Protein AF-A0A7J6UCJ8-F1 (afdb_monomer_lite)

Structure (mmCIF, N/CA/C/O backbone):
data_AF-A0A7J6UCJ8-F1
#
_entry.id   AF-A0A7J6UCJ8-F1
#
loop_
_atom_site.group_PDB
_atom_site.id
_atom_site.type_symbol
_atom_site.label_atom_id
_atom_site.label_alt_id
_atom_site.label_comp_id
_atom_site.label_asym_id
_atom_site.label_entity_id
_atom_site.label_seq_id
_atom_site.pdbx_PDB_ins_code
_atom_site.Cartn_x
_atom_site.Cartn_y
_atom_site.Cartn_z
_atom_site.occupancy
_atom_site.B_iso_or_equiv
_atom_site.auth_seq_id
_atom_site.auth_comp_id
_atom_site.auth_asym_id
_atom_site.auth_atom_id
_atom_site.pdbx_PDB_model_num
ATOM 1 N N . MET A 1 1 ? -47.491 12.573 16.870 1.00 42.56 1 MET A N 1
ATOM 2 C CA . MET A 1 1 ? -46.369 13.394 17.367 1.00 42.56 1 MET A CA 1
ATOM 3 C C . MET A 1 1 ? -45.138 12.939 16.601 1.00 42.56 1 MET A C 1
ATOM 5 O O . MET A 1 1 ? -44.656 11.846 16.857 1.00 42.56 1 MET A O 1
ATOM 9 N N . SER A 1 2 ? -44.768 13.666 15.548 1.00 49.22 2 SER A N 1
ATOM 10 C CA . SER A 1 2 ? -43.690 13.283 14.626 1.00 49.22 2 SER A CA 1
ATOM 11 C C . SER A 1 2 ? -42.365 13.835 15.149 1.00 49.22 2 SER A C 1
ATOM 13 O O . SER A 1 2 ? -42.291 15.020 15.461 1.00 49.22 2 SER A O 1
ATOM 15 N N . ASP A 1 3 ? -41.357 12.975 15.279 1.00 57.66 3 ASP A N 1
ATOM 16 C CA . ASP A 1 3 ? -40.002 13.329 15.717 1.00 57.66 3 ASP A CA 1
ATOM 17 C C . ASP A 1 3 ? -39.388 14.408 14.787 1.00 57.66 3 ASP A C 1
ATOM 19 O O . ASP A 1 3 ? -39.291 14.171 13.575 1.00 57.66 3 ASP A O 1
ATOM 23 N N . PRO A 1 4 ? -38.976 15.588 15.301 1.00 55.28 4 PRO A N 1
ATOM 24 C CA . PRO A 1 4 ? -38.412 16.670 14.489 1.00 55.28 4 PRO A CA 1
ATOM 25 C C . PRO A 1 4 ? -37.051 16.333 13.851 1.00 55.28 4 PRO A C 1
ATOM 27 O O . PRO A 1 4 ? -36.572 17.095 13.012 1.00 55.28 4 PRO A O 1
ATOM 30 N N . GLY A 1 5 ? -36.412 15.218 14.229 1.00 55.25 5 GLY A N 1
ATOM 31 C CA . GLY A 1 5 ? -35.079 14.830 13.756 1.00 55.25 5 GLY A CA 1
ATOM 32 C C . GLY A 1 5 ? -35.035 14.083 12.418 1.00 55.25 5 GLY A C 1
ATOM 33 O O . GLY A 1 5 ? -33.953 13.893 11.860 1.00 55.25 5 GLY A O 1
ATOM 34 N N . SER A 1 6 ? -36.177 13.664 11.862 1.00 56.25 6 SER A N 1
ATOM 35 C CA . SER A 1 6 ? -36.218 12.829 10.651 1.00 56.25 6 SER A CA 1
ATOM 36 C C . SER A 1 6 ? -36.034 13.645 9.364 1.00 56.25 6 SER A C 1
ATOM 38 O O . SER A 1 6 ? -36.904 13.724 8.493 1.00 56.25 6 SER A O 1
ATOM 40 N N . ARG A 1 7 ? -34.863 14.267 9.195 1.00 63.03 7 ARG A N 1
ATOM 41 C CA . ARG A 1 7 ? -34.428 14.684 7.861 1.00 63.03 7 ARG A CA 1
ATOM 42 C C . ARG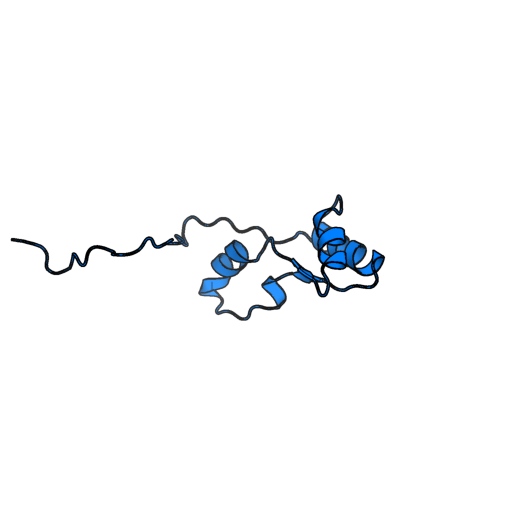 A 1 7 ? -34.113 13.404 7.092 1.00 63.03 7 ARG A C 1
ATOM 44 O O . ARG A 1 7 ? -33.037 12.836 7.250 1.00 63.03 7 ARG A O 1
ATOM 51 N N . GLN A 1 8 ? -35.063 12.927 6.288 1.00 66.56 8 GLN A N 1
ATOM 52 C CA . GLN A 1 8 ? -34.842 11.767 5.424 1.00 66.56 8 GLN A CA 1
ATOM 53 C C . GLN A 1 8 ? -33.550 11.965 4.625 1.00 66.56 8 GLN A C 1
ATOM 55 O O . GLN A 1 8 ? -33.360 12.991 3.961 1.00 66.56 8 GLN A O 1
ATOM 60 N N . MET A 1 9 ? -32.641 10.997 4.731 1.00 64.75 9 MET A N 1
ATOM 61 C CA . MET A 1 9 ? -31.342 11.039 4.076 1.00 64.75 9 MET A CA 1
ATOM 62 C C . MET A 1 9 ? -31.559 10.988 2.557 1.00 64.75 9 MET A C 1
ATOM 64 O O . MET A 1 9 ? -31.856 9.943 1.989 1.00 64.75 9 MET A O 1
ATOM 68 N N . ARG A 1 10 ? -31.468 12.147 1.893 1.00 80.19 10 ARG A N 1
ATOM 69 C CA . ARG A 1 10 ? -31.859 12.315 0.478 1.00 80.19 10 ARG A CA 1
ATOM 70 C C . ARG A 1 10 ? -30.898 11.672 -0.531 1.00 80.19 10 ARG A C 1
ATOM 72 O O . ARG A 1 10 ? -31.216 11.615 -1.713 1.00 80.19 10 ARG A O 1
ATOM 79 N N . ARG A 1 11 ? -29.712 11.235 -0.092 1.00 84.88 11 ARG A N 1
ATOM 80 C CA . ARG A 1 11 ? -28.680 10.586 -0.917 1.00 84.88 11 ARG A CA 1
ATOM 81 C C . ARG A 1 11 ? -28.102 9.387 -0.176 1.00 84.88 11 ARG A C 1
ATOM 83 O O . ARG A 1 11 ? -27.961 9.435 1.045 1.00 84.88 11 ARG A O 1
ATOM 90 N N . ARG A 1 12 ? -27.745 8.337 -0.920 1.00 88.00 12 ARG A N 1
ATOM 91 C CA . ARG A 1 12 ? -27.064 7.158 -0.374 1.00 88.00 12 ARG A CA 1
ATOM 92 C C . ARG A 1 12 ? -25.714 7.574 0.211 1.00 88.00 12 ARG A C 1
ATOM 94 O O . ARG A 1 12 ? -24.930 8.230 -0.467 1.00 88.00 12 ARG A O 1
ATOM 101 N N . GLN A 1 13 ? -25.466 7.175 1.452 1.00 88.00 13 GLN A N 1
ATOM 102 C CA . GLN A 1 13 ? -24.195 7.362 2.147 1.00 88.00 13 GLN A CA 1
ATOM 103 C C . GLN A 1 13 ? -23.647 5.995 2.553 1.00 88.00 13 GLN A C 1
ATOM 105 O O . GLN A 1 13 ? -24.424 5.083 2.842 1.00 88.00 13 GLN A O 1
ATOM 110 N N . ASN A 1 14 ? -22.321 5.867 2.578 1.00 89.50 14 ASN A N 1
ATOM 111 C CA . ASN A 1 14 ? -21.638 4.697 3.115 1.00 89.50 14 ASN A CA 1
ATOM 112 C C . ASN A 1 14 ? -21.002 5.090 4.448 1.00 89.50 14 ASN A C 1
ATOM 114 O O . ASN A 1 14 ? -20.175 5.997 4.496 1.00 89.50 14 ASN A O 1
ATOM 118 N N . PHE A 1 15 ? -21.400 4.405 5.517 1.00 90.38 15 PHE A N 1
ATOM 119 C CA . PHE A 1 15 ? -20.832 4.584 6.849 1.00 90.38 15 PHE A CA 1
ATOM 120 C C . PHE A 1 15 ? -19.881 3.429 7.152 1.00 90.38 15 PHE A C 1
ATOM 122 O O . PHE A 1 15 ? -20.231 2.270 6.929 1.00 90.38 15 PHE A O 1
ATOM 129 N N . VAL A 1 16 ? -18.698 3.744 7.682 1.00 87.75 16 VAL A N 1
ATOM 130 C CA . VAL A 1 16 ? -17.692 2.753 8.080 1.00 87.75 16 VAL A CA 1
ATOM 131 C C . VAL A 1 16 ? -17.731 2.593 9.605 1.00 87.75 16 VAL A C 1
ATOM 133 O O . VAL A 1 16 ? -17.318 3.502 10.325 1.00 87.75 16 VAL A O 1
ATOM 136 N N . PRO A 1 17 ? -18.248 1.472 10.138 1.00 90.81 17 PRO A N 1
ATOM 137 C CA . PRO A 1 17 ? -18.277 1.235 11.577 1.00 90.81 17 PRO A CA 1
ATOM 138 C C . PRO A 1 17 ? -16.887 0.854 12.104 1.00 90.81 17 PRO A C 1
ATOM 140 O O . PRO A 1 17 ? -16.411 -0.257 11.874 1.00 90.81 17 PRO A O 1
ATOM 143 N N . LEU A 1 18 ? -16.269 1.747 12.881 1.00 88.75 18 LEU A N 1
ATOM 144 C CA . LEU A 1 18 ? -14.907 1.575 13.416 1.00 88.75 18 LEU A CA 1
ATOM 145 C C . LEU A 1 18 ? -14.713 0.298 14.246 1.00 88.75 18 LEU A C 1
ATOM 147 O O . LEU A 1 18 ? -13.632 -0.279 14.256 1.00 88.75 18 LEU A O 1
ATOM 151 N N . SER A 1 19 ? -15.760 -0.173 14.925 1.00 91.19 19 SER A N 1
ATOM 152 C CA . SER A 1 19 ? -15.709 -1.391 15.741 1.00 91.19 19 SER A CA 1
ATOM 153 C C . SER A 1 19 ? -15.709 -2.689 14.930 1.00 91.19 19 SER A C 1
ATOM 155 O O . SER A 1 19 ? -15.505 -3.755 15.507 1.00 91.19 19 SER A O 1
ATOM 157 N N . LYS A 1 20 ? -15.966 -2.626 13.616 1.00 91.44 20 LYS A N 1
ATOM 158 C CA . LYS A 1 20 ? -16.138 -3.811 12.758 1.00 91.44 20 LYS A CA 1
ATOM 159 C C . LYS A 1 20 ? -15.164 -3.884 11.584 1.00 91.44 20 LYS A C 1
ATOM 161 O O . LYS A 1 20 ? -15.211 -4.861 10.842 1.00 91.44 20 LYS A O 1
ATOM 166 N N . ILE A 1 21 ? -14.313 -2.879 11.384 1.00 92.69 21 ILE A N 1
ATOM 167 C CA . ILE A 1 21 ? -13.324 -2.920 10.304 1.00 92.69 21 ILE A CA 1
ATOM 168 C C . ILE A 1 21 ? -12.186 -3.882 10.649 1.00 92.69 21 ILE A C 1
ATOM 170 O O . ILE A 1 21 ? -11.677 -3.895 11.768 1.00 92.69 21 ILE A O 1
ATOM 174 N N . GLN A 1 22 ? -11.795 -4.684 9.663 1.00 93.00 22 GLN A N 1
ATOM 175 C CA . GLN A 1 22 ? -10.571 -5.475 9.688 1.00 93.00 22 GLN A CA 1
ATOM 176 C C . GLN A 1 22 ? -9.579 -4.814 8.747 1.00 93.00 22 GLN A C 1
ATOM 178 O O . GLN A 1 22 ? -9.926 -4.514 7.604 1.00 93.00 22 GLN A O 1
ATOM 183 N N . THR A 1 23 ? -8.367 -4.579 9.227 1.00 92.44 23 THR A N 1
ATOM 184 C CA . THR A 1 23 ? -7.329 -3.935 8.433 1.00 92.44 23 THR A CA 1
ATOM 185 C C . THR A 1 23 ? -6.467 -4.982 7.749 1.00 92.44 23 THR A C 1
ATOM 187 O O . THR A 1 23 ? -6.291 -6.100 8.238 1.00 92.44 23 THR A O 1
ATOM 190 N N . ARG A 1 24 ? -5.978 -4.637 6.561 1.00 90.12 24 ARG A N 1
ATOM 191 C CA . ARG A 1 24 ? -4.979 -5.415 5.837 1.00 90.12 24 ARG A CA 1
ATOM 192 C C . ARG A 1 24 ? -3.924 -4.433 5.389 1.00 90.12 24 ARG A C 1
ATOM 194 O O . ARG A 1 24 ? -4.256 -3.466 4.716 1.00 90.12 24 ARG A O 1
ATOM 201 N N . VAL A 1 25 ? -2.694 -4.689 5.794 1.00 94.94 25 VAL A N 1
ATOM 202 C CA . VAL A 1 25 ? -1.518 -3.928 5.384 1.00 94.94 25 VAL A CA 1
ATOM 203 C C . VAL A 1 25 ? -0.592 -4.866 4.617 1.00 94.94 25 VAL A C 1
ATOM 205 O O . VAL A 1 25 ? -0.630 -6.077 4.878 1.00 94.94 25 VAL A O 1
ATOM 208 N N . PRO A 1 26 ? 0.222 -4.367 3.675 1.00 94.69 26 PRO A N 1
ATOM 209 C CA . PRO A 1 26 ? 1.079 -5.232 2.886 1.00 94.69 26 PRO A CA 1
ATOM 210 C C . PRO A 1 26 ? 2.138 -5.858 3.793 1.00 94.69 26 PRO A C 1
ATOM 212 O O . PRO A 1 26 ? 2.752 -5.187 4.624 1.00 94.69 26 PRO A O 1
ATOM 215 N N . THR A 1 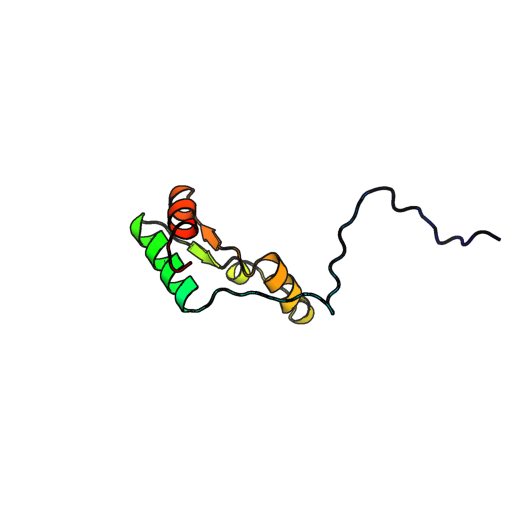27 ? 2.357 -7.158 3.643 1.00 96.06 27 THR A N 1
ATOM 216 C CA . THR A 1 27 ? 3.432 -7.853 4.359 1.00 96.06 27 THR A CA 1
ATOM 217 C C . THR A 1 27 ? 4.807 -7.397 3.854 1.00 96.06 27 THR A C 1
ATOM 219 O O . THR A 1 27 ? 4.917 -6.935 2.716 1.00 96.06 27 THR A O 1
ATOM 222 N N . PRO A 1 28 ? 5.895 -7.589 4.624 1.00 95.75 28 PRO A N 1
ATOM 223 C CA . PRO A 1 28 ? 7.248 -7.293 4.144 1.00 95.75 28 PRO A CA 1
ATOM 224 C C . PRO A 1 28 ? 7.592 -7.984 2.816 1.00 95.75 28 PRO A C 1
ATOM 226 O O . PRO A 1 28 ? 8.281 -7.404 1.979 1.00 95.75 28 PRO A O 1
ATOM 229 N N . GLN A 1 29 ? 7.069 -9.195 2.595 1.00 96.12 29 GLN A N 1
ATOM 230 C CA . GLN A 1 29 ? 7.234 -9.922 1.338 1.00 96.12 29 GLN A CA 1
ATOM 231 C C . GLN A 1 29 ? 6.518 -9.224 0.174 1.00 96.12 29 GLN A C 1
ATOM 233 O O . GLN A 1 29 ? 7.114 -9.067 -0.888 1.00 96.12 29 GLN A O 1
ATOM 238 N N . GLN A 1 30 ? 5.285 -8.755 0.380 1.00 96.38 30 GLN A N 1
ATOM 239 C CA . GLN A 1 30 ? 4.541 -7.997 -0.632 1.00 96.38 30 GLN A CA 1
ATOM 240 C C . GLN A 1 30 ? 5.191 -6.643 -0.923 1.00 96.38 30 GLN A C 1
ATOM 242 O O . GLN A 1 30 ? 5.269 -6.241 -2.078 1.00 96.38 30 GLN A O 1
ATOM 247 N N . LEU A 1 31 ? 5.722 -5.960 0.097 1.00 97.00 31 LEU A N 1
ATOM 248 C CA . LEU A 1 31 ? 6.472 -4.713 -0.084 1.00 97.00 31 LEU A CA 1
ATOM 249 C C . LEU A 1 31 ? 7.728 -4.930 -0.936 1.00 97.00 31 LEU A C 1
ATOM 251 O O . LEU A 1 31 ? 7.988 -4.161 -1.860 1.00 97.00 31 LEU A O 1
ATOM 255 N N . ALA A 1 32 ? 8.492 -5.986 -0.648 1.00 96.69 32 ALA A N 1
ATOM 256 C CA . ALA A 1 32 ? 9.671 -6.345 -1.429 1.00 96.69 32 ALA A CA 1
ATOM 257 C C . ALA A 1 32 ? 9.302 -6.752 -2.865 1.00 96.69 32 ALA A C 1
ATOM 259 O O . ALA A 1 32 ? 9.943 -6.298 -3.812 1.00 96.69 32 ALA A O 1
ATOM 260 N N . GLY A 1 33 ? 8.244 -7.552 -3.031 1.00 97.56 33 GLY A N 1
ATOM 261 C CA . GLY A 1 33 ? 7.728 -7.961 -4.337 1.00 97.56 33 GLY A CA 1
ATOM 262 C C . GLY A 1 33 ? 7.274 -6.774 -5.184 1.00 97.56 33 GLY A C 1
ATOM 263 O O . GLY A 1 33 ? 7.635 -6.691 -6.353 1.00 97.56 33 GLY A O 1
ATOM 264 N N . ALA A 1 34 ? 6.561 -5.815 -4.587 1.00 97.56 34 ALA A N 1
ATOM 265 C CA . ALA A 1 34 ? 6.083 -4.623 -5.281 1.00 97.56 34 ALA A CA 1
ATOM 266 C C . ALA A 1 34 ? 7.252 -3.751 -5.752 1.00 97.56 34 ALA A C 1
ATOM 268 O O . ALA A 1 34 ? 7.321 -3.398 -6.926 1.00 97.56 34 ALA A O 1
ATOM 269 N N . ARG A 1 35 ? 8.230 -3.492 -4.873 1.00 97.06 35 ARG A N 1
ATOM 270 C CA . ARG A 1 35 ? 9.443 -2.737 -5.231 1.00 97.06 35 ARG A CA 1
ATOM 271 C C . ARG A 1 35 ? 10.251 -3.436 -6.324 1.00 97.06 35 ARG A C 1
ATOM 273 O O . ARG A 1 35 ? 10.706 -2.785 -7.257 1.00 97.06 35 ARG A O 1
ATOM 280 N N . SER A 1 36 ? 10.387 -4.761 -6.249 1.00 97.69 36 SER A N 1
ATOM 281 C CA . SER A 1 36 ? 11.068 -5.543 -7.287 1.00 97.69 36 SER A CA 1
ATOM 282 C C . SER A 1 36 ? 10.329 -5.498 -8.627 1.00 97.69 36 SER A C 1
ATOM 284 O O . SER A 1 36 ? 10.971 -5.415 -9.673 1.00 97.69 36 SER A O 1
ATOM 286 N N . ALA A 1 37 ? 8.996 -5.560 -8.614 1.00 97.75 37 ALA A N 1
ATOM 287 C CA . ALA A 1 37 ? 8.181 -5.482 -9.820 1.00 97.75 37 ALA A CA 1
ATOM 288 C C . ALA A 1 37 ? 8.267 -4.094 -10.469 1.00 97.75 37 ALA A C 1
ATOM 290 O O . ALA A 1 37 ? 8.437 -4.001 -11.682 1.00 97.75 37 ALA A O 1
ATOM 291 N N . ALA A 1 38 ? 8.223 -3.030 -9.667 1.00 97.81 38 ALA A N 1
ATOM 292 C CA . ALA A 1 38 ? 8.394 -1.662 -10.143 1.00 97.81 38 ALA A CA 1
ATOM 293 C C . ALA A 1 38 ? 9.778 -1.451 -10.783 1.00 97.81 38 ALA A C 1
ATOM 295 O O . ALA A 1 38 ? 9.871 -1.011 -11.930 1.00 97.81 38 ALA A O 1
ATOM 296 N N . ALA A 1 39 ? 10.842 -1.904 -10.112 1.00 97.06 39 ALA A N 1
ATOM 297 C CA . ALA A 1 39 ? 12.207 -1.808 -10.627 1.00 97.06 39 ALA A CA 1
ATOM 298 C C . ALA A 1 39 ? 12.414 -2.563 -11.955 1.00 97.06 39 ALA A C 1
ATOM 300 O O . ALA A 1 39 ? 13.236 -2.153 -12.770 1.00 97.06 39 ALA A O 1
ATOM 301 N N . SER A 1 40 ? 11.657 -3.641 -12.209 1.00 97.12 40 SER A N 1
ATOM 302 C CA . SER A 1 40 ? 11.749 -4.407 -13.465 1.00 97.12 40 SER A CA 1
ATOM 303 C C . SER A 1 40 ? 11.332 -3.622 -14.714 1.00 97.12 40 SER A C 1
ATOM 305 O O . SER A 1 40 ? 11.695 -4.007 -15.825 1.00 97.12 40 SER A O 1
ATOM 307 N N . VAL A 1 41 ? 10.590 -2.528 -14.529 1.00 97.19 41 VAL A N 1
ATOM 308 C CA . VAL A 1 41 ? 10.147 -1.613 -15.589 1.00 97.19 41 VAL A CA 1
ATOM 309 C C . VAL A 1 41 ? 10.708 -0.201 -15.397 1.00 97.19 41 VAL A C 1
ATOM 311 O O . VAL A 1 41 ? 10.154 0.749 -15.939 1.00 97.19 41 VAL A O 1
ATOM 314 N N . GLU A 1 42 ? 11.795 -0.068 -14.627 1.00 96.75 42 GLU A N 1
ATOM 315 C CA . GLU A 1 42 ? 12.449 1.215 -14.320 1.00 96.75 42 GLU A CA 1
ATOM 316 C C . GLU A 1 42 ? 11.506 2.247 -13.665 1.00 96.75 42 GLU A C 1
ATOM 318 O O . GLU A 1 42 ? 11.675 3.452 -13.839 1.00 96.75 42 GLU A O 1
ATOM 323 N N . GLY A 1 43 ? 10.504 1.770 -12.917 1.00 96.94 43 GLY A N 1
ATOM 324 C CA . GLY A 1 43 ? 9.531 2.600 -12.212 1.00 96.94 43 GLY A CA 1
ATOM 325 C C . GLY A 1 43 ? 9.599 2.456 -10.694 1.00 96.94 43 GLY A C 1
ATOM 326 O O . GLY A 1 43 ? 10.298 1.599 -10.152 1.00 96.94 43 GLY A O 1
ATOM 327 N N . GLU A 1 44 ? 8.811 3.276 -10.005 1.00 97.25 44 GLU A N 1
ATOM 328 C CA . GLU A 1 44 ? 8.756 3.341 -8.544 1.00 97.25 44 GLU A CA 1
ATOM 329 C C . GLU A 1 44 ? 7.335 3.132 -8.006 1.00 97.25 44 GLU A C 1
ATOM 331 O O . GLU A 1 44 ? 6.333 3.570 -8.585 1.00 97.25 44 GLU A O 1
ATOM 336 N N . CYS A 1 45 ? 7.239 2.486 -6.842 1.00 97.44 45 CYS A N 1
ATOM 337 C CA . CYS A 1 45 ? 5.971 2.345 -6.137 1.00 97.44 45 CYS A CA 1
ATOM 338 C C . CYS A 1 45 ? 6.127 2.455 -4.619 1.00 97.44 45 CYS A C 1
ATOM 340 O O . CYS A 1 45 ? 7.113 1.986 -4.044 1.00 97.44 45 CYS A O 1
ATOM 342 N N . ILE A 1 46 ? 5.104 3.004 -3.966 1.00 97.31 46 ILE A N 1
ATOM 343 C CA . ILE A 1 46 ? 5.004 3.074 -2.504 1.00 97.31 46 ILE A CA 1
ATOM 344 C C . ILE A 1 46 ? 3.632 2.575 -2.033 1.00 97.31 46 ILE A C 1
ATOM 346 O O . ILE A 1 46 ? 2.644 2.711 -2.760 1.00 97.31 46 ILE A O 1
ATOM 350 N N . PRO A 1 47 ? 3.515 2.017 -0.819 1.00 97.19 47 PRO A N 1
ATOM 351 C CA . PRO A 1 47 ? 2.220 1.813 -0.182 1.00 97.19 47 PRO A CA 1
ATOM 352 C C . PRO A 1 47 ? 1.490 3.148 -0.043 1.00 97.19 47 PRO A C 1
ATOM 354 O O . PRO A 1 47 ? 2.072 4.136 0.400 1.00 97.19 47 PRO A O 1
ATOM 357 N N . ALA A 1 48 ? 0.193 3.178 -0.341 1.00 96.88 48 ALA A N 1
ATOM 358 C CA . ALA A 1 48 ? -0.602 4.399 -0.206 1.00 96.88 48 ALA A CA 1
ATOM 359 C C . ALA A 1 48 ? -0.623 4.942 1.236 1.00 96.88 48 ALA A C 1
ATOM 361 O O . ALA A 1 48 ? -0.788 6.141 1.433 1.00 96.88 48 ALA A O 1
ATOM 362 N N . LEU A 1 49 ? -0.398 4.079 2.234 1.00 95.44 49 LEU A N 1
ATOM 363 C CA . LEU A 1 49 ? -0.277 4.469 3.642 1.00 95.44 49 LEU A CA 1
ATOM 364 C C . LEU A 1 49 ? 0.878 5.445 3.908 1.00 95.44 49 LEU A C 1
ATOM 366 O O . LEU A 1 49 ? 0.754 6.269 4.804 1.00 95.44 49 LEU A O 1
ATOM 370 N N . GLU A 1 50 ? 1.967 5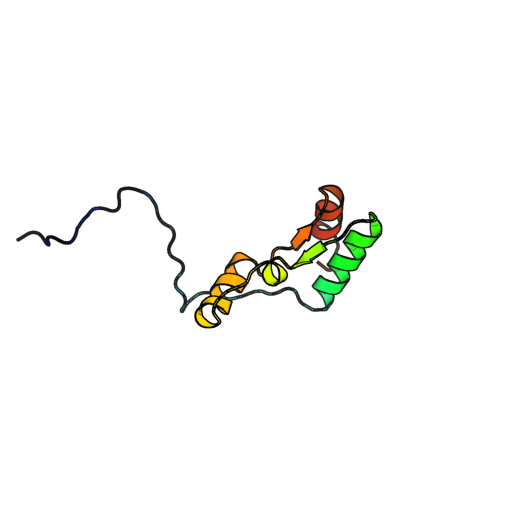.395 3.135 1.00 94.81 50 GLU A N 1
ATOM 371 C CA . GLU A 1 50 ? 3.110 6.310 3.304 1.00 94.81 50 GLU A CA 1
ATOM 372 C C . GLU A 1 50 ? 2.802 7.732 2.805 1.00 94.81 50 GLU A C 1
ATOM 374 O O . GLU A 1 50 ? 3.474 8.687 3.186 1.00 94.81 50 GLU A O 1
ATOM 379 N N . ALA A 1 51 ? 1.768 7.888 1.972 1.00 95.00 51 ALA A N 1
ATOM 380 C CA . ALA A 1 51 ? 1.355 9.171 1.408 1.00 95.00 51 ALA A CA 1
ATOM 381 C C . ALA A 1 51 ? 0.250 9.872 2.220 1.00 95.00 51 ALA A C 1
ATOM 383 O O . ALA A 1 51 ? -0.212 10.945 1.827 1.00 95.00 51 ALA A O 1
ATOM 384 N N . VAL A 1 52 ? -0.210 9.268 3.320 1.00 94.25 52 VAL A N 1
ATOM 385 C CA . VAL A 1 52 ? -1.321 9.780 4.129 1.00 94.25 52 VAL A CA 1
ATOM 386 C C . VAL A 1 52 ? -0.830 10.120 5.528 1.00 94.25 52 VAL A C 1
ATOM 388 O O . VAL A 1 52 ? -0.383 9.246 6.263 1.00 94.25 52 VAL A O 1
ATOM 391 N N . ASP A 1 53 ? -0.999 11.380 5.919 1.00 95.19 53 ASP A N 1
ATOM 392 C CA . ASP A 1 53 ? -0.865 11.800 7.312 1.00 95.19 53 ASP A CA 1
ATOM 393 C C . ASP A 1 53 ? -2.247 11.827 7.979 1.00 95.19 53 ASP A C 1
ATOM 395 O O . ASP A 1 53 ? -3.214 12.362 7.423 1.00 95.19 53 ASP A O 1
ATOM 399 N N . CYS A 1 54 ? -2.374 11.207 9.153 1.00 92.25 54 CYS A N 1
ATOM 400 C CA . CYS A 1 54 ? -3.636 11.166 9.883 1.00 92.25 54 CYS A CA 1
ATOM 401 C C . CYS A 1 54 ? -3.433 11.046 11.402 1.00 92.25 54 CYS A C 1
ATOM 403 O O . CYS A 1 54 ? -2.453 10.456 11.857 1.00 92.25 54 CYS A O 1
ATOM 405 N N . PRO A 1 55 ? -4.387 11.545 12.211 1.00 94.94 55 PRO A N 1
ATOM 406 C CA . PRO A 1 55 ? -4.390 11.291 13.646 1.00 94.94 55 PRO A CA 1
ATOM 407 C C . PRO A 1 55 ? -4.461 9.793 13.965 1.00 94.94 55 PRO A C 1
ATOM 409 O O . PRO A 1 55 ? -5.214 9.055 13.330 1.00 94.94 55 PRO A O 1
ATOM 412 N N . GLU A 1 56 ? -3.777 9.367 15.030 1.00 91.75 56 GLU A N 1
ATOM 413 C CA . GLU A 1 56 ? -3.678 7.956 15.442 1.00 91.75 56 GLU A CA 1
ATOM 414 C C . GLU A 1 56 ? -5.046 7.276 15.652 1.00 91.75 56 GLU A C 1
ATOM 416 O O . GLU A 1 56 ? -5.230 6.092 15.361 1.00 91.75 56 GLU A O 1
ATOM 421 N N . CYS A 1 57 ? -6.061 8.030 16.090 1.00 90.44 57 CYS A N 1
ATOM 422 C CA . CYS A 1 57 ? -7.417 7.503 16.259 1.00 90.44 57 CYS A CA 1
ATOM 423 C C . CYS A 1 57 ? -8.067 7.033 14.942 1.00 90.44 57 CYS A C 1
ATOM 425 O O . CYS A 1 57 ? -9.041 6.277 14.977 1.00 90.44 57 CYS A O 1
ATOM 427 N N . TYR A 1 58 ? -7.519 7.434 13.791 1.00 92.31 58 TYR A N 1
ATOM 428 C CA . TYR A 1 58 ? -7.976 7.047 12.461 1.00 92.31 58 TYR A CA 1
ATOM 429 C C . TYR A 1 58 ? -7.064 6.040 11.756 1.00 92.31 58 TYR A C 1
ATOM 431 O O . TYR A 1 58 ? -7.430 5.598 10.667 1.00 92.31 58 TYR A O 1
ATOM 4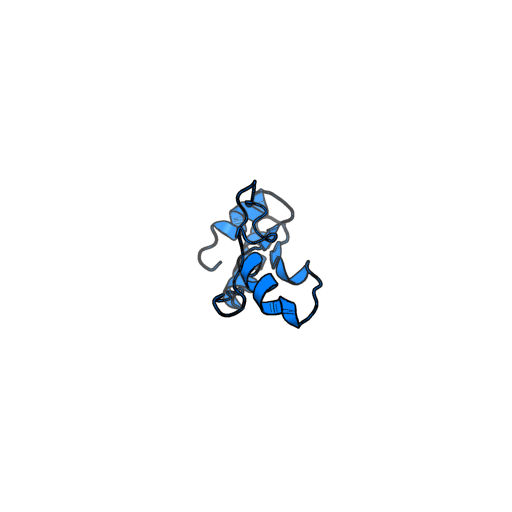39 N N . THR A 1 59 ? -5.962 5.590 12.370 1.00 92.62 59 THR A N 1
ATOM 440 C CA . THR A 1 59 ? -5.014 4.643 11.750 1.00 92.62 59 THR A CA 1
ATOM 441 C C . THR A 1 59 ? -5.723 3.422 11.171 1.00 92.62 59 THR A C 1
ATOM 443 O O . THR A 1 59 ? -5.556 3.106 9.998 1.00 92.62 59 THR A O 1
ATOM 446 N N . LYS A 1 60 ? -6.631 2.794 11.932 1.00 93.50 60 LYS A N 1
ATOM 447 C CA . LYS A 1 60 ? -7.386 1.625 11.443 1.00 93.50 60 LYS A CA 1
ATOM 448 C C . LYS A 1 60 ? -8.266 1.931 10.230 1.00 93.50 60 LYS A C 1
ATOM 450 O O . LYS A 1 60 ? -8.478 1.066 9.389 1.00 93.50 60 LYS A O 1
ATOM 455 N N . VAL A 1 61 ? -8.810 3.142 10.138 1.00 93.94 61 VAL A N 1
ATOM 456 C CA . VAL A 1 61 ? -9.629 3.559 8.991 1.00 93.94 61 VAL A CA 1
ATOM 457 C C . VAL A 1 61 ? -8.750 3.759 7.768 1.00 93.94 61 VAL A C 1
ATOM 459 O O . VAL A 1 61 ? -9.108 3.311 6.683 1.00 93.94 61 VAL A O 1
ATOM 462 N N . VAL A 1 62 ? -7.596 4.397 7.947 1.00 94.94 62 VAL A N 1
ATOM 463 C CA . VAL A 1 62 ? -6.633 4.633 6.871 1.00 94.94 62 VAL A CA 1
ATOM 464 C C . VAL A 1 62 ? -6.074 3.309 6.354 1.00 94.94 62 VAL A C 1
ATOM 466 O O . VAL A 1 62 ? -6.103 3.077 5.150 1.00 94.94 62 VAL A O 1
ATOM 469 N N . GLU A 1 63 ? -5.700 2.383 7.237 1.00 95.69 63 GLU A N 1
ATOM 470 C CA . GLU A 1 63 ? -5.326 1.017 6.856 1.00 95.69 63 GLU A CA 1
ATOM 471 C C . GLU A 1 63 ? -6.462 0.278 6.134 1.00 95.69 63 GLU A C 1
ATOM 473 O O . GLU A 1 63 ? -6.220 -0.417 5.153 1.00 95.69 63 GLU A O 1
ATOM 478 N N . TYR A 1 64 ? -7.711 0.428 6.582 1.00 95.44 64 TYR A N 1
ATOM 479 C CA . TYR A 1 64 ? -8.863 -0.194 5.924 1.00 95.44 64 TYR A CA 1
ATOM 480 C C . TYR A 1 64 ? -9.095 0.339 4.500 1.00 95.44 64 TYR A C 1
ATOM 482 O O . TYR A 1 64 ? -9.459 -0.430 3.613 1.00 95.44 64 TYR A O 1
ATOM 490 N N . LEU A 1 65 ? -8.890 1.639 4.274 1.00 94.00 65 LEU A N 1
ATOM 491 C CA . LEU A 1 65 ? -9.107 2.278 2.974 1.00 94.00 65 LEU A CA 1
ATOM 492 C C . LEU A 1 65 ? -7.928 2.086 2.013 1.00 94.00 65 LEU A C 1
ATOM 494 O O . LEU A 1 65 ? -8.143 1.864 0.825 1.00 94.00 65 LEU A O 1
ATOM 498 N N . PHE A 1 66 ? -6.698 2.176 2.520 1.00 95.88 66 PHE A N 1
ATOM 499 C CA . PHE A 1 66 ? -5.489 2.304 1.702 1.00 95.88 66 PHE A CA 1
ATOM 500 C C . PHE A 1 66 ? -4.474 1.177 1.907 1.00 95.88 66 PHE A C 1
ATOM 502 O O . PHE A 1 66 ? -3.539 1.057 1.119 1.00 95.88 66 PHE A O 1
ATOM 509 N N . GLY A 1 67 ? -4.642 0.317 2.913 1.00 95.19 67 GLY A N 1
ATOM 510 C CA . GLY A 1 67 ? -3.646 -0.697 3.273 1.00 95.19 67 GLY A CA 1
ATOM 511 C C . GLY A 1 67 ? -3.459 -1.822 2.252 1.00 95.19 67 GLY A C 1
ATOM 512 O O . GLY A 1 67 ? -2.482 -2.555 2.325 1.00 95.19 67 GLY A O 1
ATOM 513 N N . ALA A 1 68 ? -4.334 -1.931 1.253 1.00 93.56 68 ALA A N 1
ATOM 514 C CA . ALA A 1 68 ? -4.163 -2.836 0.113 1.00 93.56 68 ALA A CA 1
ATOM 515 C C . ALA A 1 68 ? -3.841 -2.098 -1.202 1.00 93.56 68 ALA A C 1
ATOM 517 O O . ALA A 1 68 ? -4.013 -2.661 -2.279 1.00 93.56 68 ALA A O 1
ATOM 518 N N . THR A 1 69 ? -3.440 -0.824 -1.134 1.00 96.00 69 THR A N 1
ATOM 519 C CA . THR A 1 69 ? -3.204 0.022 -2.313 1.00 96.00 69 THR A CA 1
ATOM 520 C C . THR A 1 69 ? -1.732 0.403 -2.427 1.00 96.00 69 THR A C 1
ATOM 522 O O . THR A 1 69 ? -1.122 0.852 -1.457 1.00 96.00 69 THR A O 1
ATOM 525 N N . PHE A 1 70 ? -1.191 0.290 -3.640 1.00 97.69 70 PHE A N 1
ATOM 526 C CA . PHE A 1 70 ? 0.109 0.836 -4.017 1.00 97.69 70 PHE A CA 1
ATOM 527 C C . PHE A 1 70 ? -0.080 2.025 -4.959 1.00 97.69 70 PHE A C 1
ATOM 529 O O . PHE A 1 70 ? -0.886 1.974 -5.888 1.00 97.69 70 PHE A O 1
ATOM 536 N N . LEU A 1 71 ? 0.673 3.092 -4.718 1.00 97.69 71 LEU A N 1
ATOM 537 C CA . LEU A 1 71 ? 0.812 4.217 -5.630 1.00 97.69 71 LEU A CA 1
ATOM 538 C C . LEU A 1 71 ? 1.990 3.924 -6.551 1.00 97.69 71 LEU A C 1
ATOM 540 O O . LEU A 1 71 ? 3.082 3.632 -6.070 1.00 97.69 71 LEU A O 1
ATOM 544 N N . CYS A 1 72 ? 1.746 3.982 -7.855 1.00 98.00 72 CYS A N 1
ATOM 545 C CA . CYS A 1 72 ? 2.741 3.736 -8.892 1.00 98.00 72 CYS A CA 1
ATOM 546 C C . CYS A 1 72 ? 2.872 4.992 -9.756 1.00 98.00 72 CYS A C 1
ATOM 548 O O . CYS A 1 72 ? 1.871 5.648 -10.050 1.00 98.00 72 CYS A O 1
ATOM 550 N N . ASP A 1 73 ? 4.093 5.319 -10.156 1.00 97.38 73 ASP A N 1
ATOM 551 C CA . ASP A 1 73 ? 4.419 6.495 -10.969 1.00 97.38 73 ASP A CA 1
ATOM 552 C C . ASP A 1 73 ? 3.891 6.421 -12.412 1.00 97.38 73 ASP A C 1
ATOM 554 O O . ASP A 1 73 ? 3.502 7.437 -12.993 1.00 97.38 73 ASP A O 1
ATOM 558 N N . THR A 1 74 ? 3.831 5.218 -12.984 1.00 97.69 74 THR A N 1
ATOM 559 C CA . THR A 1 74 ? 3.361 4.971 -14.347 1.00 97.69 74 THR A CA 1
ATOM 560 C C . THR A 1 74 ? 2.340 3.837 -14.411 1.00 97.69 74 THR A C 1
ATOM 562 O O . THR A 1 74 ? 2.216 2.997 -13.513 1.00 97.69 74 THR A O 1
ATOM 565 N N . SER A 1 75 ? 1.597 3.780 -15.522 1.00 97.69 75 SER A N 1
ATOM 566 C CA . SER A 1 75 ? 0.665 2.676 -15.767 1.00 97.69 75 SER A CA 1
ATOM 567 C C . SER A 1 75 ? 1.377 1.330 -15.913 1.00 97.69 75 SER A C 1
ATOM 569 O O . SER A 1 75 ? 0.779 0.312 -15.565 1.00 97.69 75 SER A O 1
ATOM 571 N N . ASP A 1 76 ? 2.603 1.306 -16.435 1.00 97.81 76 ASP A N 1
ATOM 572 C CA . ASP A 1 76 ? 3.345 0.062 -16.641 1.00 97.81 76 ASP A CA 1
ATOM 573 C C . ASP A 1 76 ? 3.902 -0.470 -15.319 1.00 97.81 76 ASP A C 1
ATOM 575 O O . ASP A 1 76 ? 3.747 -1.660 -15.044 1.00 97.81 76 ASP A O 1
ATOM 579 N N . THR A 1 77 ? 4.370 0.418 -14.434 1.00 98.31 77 THR A N 1
ATOM 580 C CA . THR A 1 77 ? 4.665 0.096 -13.029 1.00 98.31 77 THR A CA 1
ATOM 581 C C . THR A 1 77 ? 3.445 -0.517 -12.342 1.00 98.31 77 THR A C 1
ATOM 583 O O . THR A 1 77 ? 3.532 -1.591 -11.749 1.00 98.31 77 THR A O 1
ATOM 586 N N . GLY A 1 78 ? 2.269 0.104 -12.492 1.00 98.06 78 GLY A N 1
ATOM 587 C CA . GLY A 1 78 ? 1.023 -0.406 -11.915 1.00 98.06 78 GLY A CA 1
ATOM 588 C C . GLY A 1 78 ? 0.657 -1.811 -12.404 1.00 98.06 78 GLY A C 1
ATOM 589 O O . GLY A 1 78 ? 0.267 -2.660 -11.599 1.00 98.06 78 GLY A O 1
ATOM 590 N N . LYS A 1 79 ? 0.823 -2.094 -13.703 1.00 98.25 79 LYS A N 1
ATOM 591 C CA . LYS A 1 79 ? 0.609 -3.442 -14.257 1.00 98.25 79 LYS A CA 1
ATOM 592 C C . LYS A 1 79 ? 1.615 -4.441 -13.686 1.00 98.25 79 LYS A C 1
ATOM 594 O O . LYS A 1 79 ? 1.201 -5.515 -13.259 1.00 98.25 79 LYS A O 1
ATOM 599 N N . ALA A 1 80 ? 2.901 -4.091 -13.663 1.00 98.19 80 ALA A N 1
ATOM 600 C CA . ALA A 1 80 ? 3.958 -4.965 -13.163 1.00 98.19 80 ALA A CA 1
ATOM 601 C C . ALA A 1 80 ? 3.711 -5.357 -11.698 1.00 98.19 80 ALA A C 1
ATOM 603 O O . ALA A 1 80 ? 3.738 -6.540 -11.366 1.00 98.19 80 ALA A O 1
ATOM 604 N N . VAL A 1 81 ? 3.385 -4.379 -10.848 1.00 97.94 81 VAL A N 1
ATOM 605 C CA . VAL A 1 81 ? 3.082 -4.593 -9.426 1.00 97.94 81 VAL A CA 1
ATOM 606 C C . VAL A 1 81 ? 1.813 -5.431 -9.243 1.00 97.94 81 VAL A C 1
ATOM 608 O O . VAL A 1 81 ? 1.836 -6.405 -8.497 1.00 97.94 81 VAL A O 1
ATOM 611 N N . THR A 1 82 ? 0.726 -5.112 -9.956 1.00 97.50 82 THR A N 1
ATOM 612 C CA . THR A 1 82 ? -0.576 -5.798 -9.808 1.00 97.50 82 THR A CA 1
ATOM 613 C C . THR A 1 82 ? -0.519 -7.286 -10.160 1.00 97.50 82 THR A C 1
ATOM 615 O O . THR A 1 82 ? -1.245 -8.082 -9.569 1.00 97.50 82 THR A O 1
ATOM 618 N N . PHE A 1 83 ? 0.311 -7.673 -11.134 1.00 97.25 83 PHE A N 1
ATOM 619 C CA . PHE A 1 83 ? 0.401 -9.058 -11.610 1.00 97.25 83 PHE A CA 1
ATOM 620 C C . PHE A 1 83 ? 1.623 -9.819 -11.075 1.00 97.25 83 PHE A C 1
ATOM 622 O O . PHE A 1 83 ? 1.876 -10.948 -11.505 1.00 97.25 83 PHE A O 1
ATOM 629 N N . HIS A 1 84 ? 2.379 -9.243 -10.136 1.00 96.88 84 HIS A N 1
ATOM 630 C CA . HIS A 1 84 ? 3.516 -9.927 -9.532 1.00 96.88 84 HIS A CA 1
ATOM 631 C C . HIS A 1 84 ? 3.035 -11.048 -8.581 1.00 96.88 84 HIS A C 1
ATOM 633 O O . HIS A 1 84 ? 2.234 -10.777 -7.691 1.00 96.88 84 HIS A O 1
ATOM 639 N N . PRO A 1 85 ? 3.543 -12.296 -8.673 1.00 94.81 85 PRO A N 1
ATOM 640 C CA . PRO A 1 85 ? 3.013 -13.447 -7.918 1.00 94.81 85 PRO A CA 1
ATOM 641 C C . PRO A 1 85 ? 3.075 -13.345 -6.388 1.00 94.81 85 PRO A C 1
ATOM 643 O O . PRO A 1 85 ? 2.495 -14.171 -5.688 1.00 94.81 85 PRO A O 1
ATOM 646 N N . GLN A 1 86 ? 3.858 -12.398 -5.874 1.00 91.75 86 GLN A N 1
ATOM 647 C CA . GLN A 1 86 ? 4.109 -12.209 -4.443 1.00 91.75 86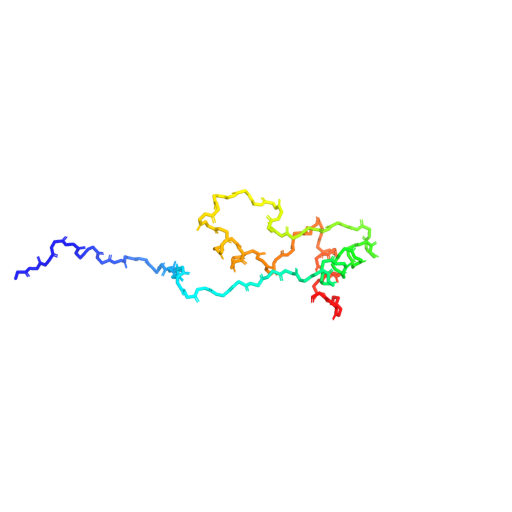 GLN A CA 1
ATOM 648 C C . GLN A 1 86 ? 3.536 -10.898 -3.892 1.00 91.75 86 GLN A C 1
ATOM 650 O O . GLN A 1 86 ? 3.827 -10.573 -2.742 1.00 91.75 86 GLN A O 1
ATOM 655 N N . VAL A 1 87 ? 2.798 -10.133 -4.704 1.00 88.06 87 VAL A N 1
ATOM 656 C CA . VAL A 1 87 ? 2.167 -8.861 -4.314 1.00 88.06 87 VAL A CA 1
ATOM 657 C C . VAL A 1 87 ? 0.686 -9.076 -4.039 1.00 88.06 87 VAL A C 1
ATOM 659 O O . VAL A 1 87 ? 0.032 -9.787 -4.828 1.00 88.06 87 VAL A O 1
#

Radius of gyration: 18.63 Å; chains: 1; bounding box: 59×30×34 Å

Secondary structure (DSSP, 8-state):
---TT-----S------TTT-------HHHHHHHHHHHHTTT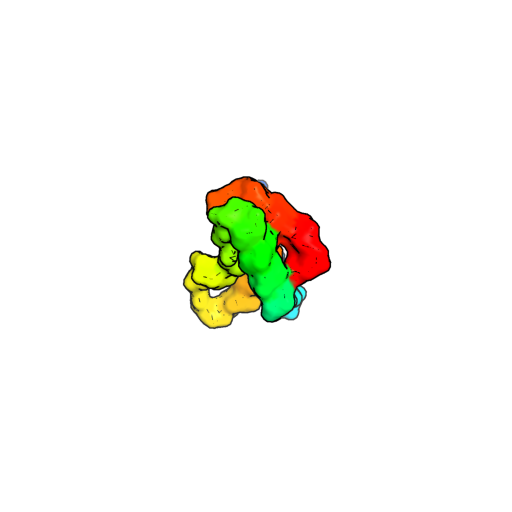--EEEGGGG----GGGHHHHHHHHTT-EEESSHHHHHHHHT-TT-

pLDDT: mean 90.71, std 12.24, range [42.56, 98.31]

Foldseek 3Di:
DDDPPCPPPPDDDDDDDPVPFDFAAQDPQLVVQLQVLQVVVPWDKDQVLVVDDDDPVCPSVCRRVGRVDMDIPDPSSVVSSVPRPRD

Sequence (87 aa):
MSDPGSRQMRRRQNFVPLSKIQTRVPTPQQLAGARSAAASVEGECIPALEAVDCPECYTKVVEYLFGATFLCDTSDTGKAVTFHPQV

Organism: Perkinsus olseni (NCBI:txid32597)

InterPro domains:
  IPR010935 SMCs flexible hinge [PF06470] (10-81)
  IPR036277 SMCs flexible hinge superfamily [SSF75553] (8-85)